Protein AF-A0A973IR51-F1 (afdb_monomer)

Foldseek 3Di:
DDPQVVVVVVLVVQLPDPPPVSVLVSLVVCLVDDDDPCPLVVLLVSLQPDPDPSSVVSSLVSLLQDDDLVVLVVLLVSLPDPGDPVSNLSSLQSLVNNVHQCLVCLLSLLVSLLPDDPSSVVSSLVNLLVSLLVDDLVSLVSSLVSLVVSLVVDDPNSNVSSVVSNVSSVVND

Sequence (173 aa):
MTRSEKKIRDFEEKLKSRDRRILLKAIRLLREEEPWEGAVGMLAELYDETDDLSVRKAVQDFMNDLKDKSAGREVIEEMKKKHKTQTICMLASSCWQSGLDYSGYLNDFAGIFVSSDLEVAIECYTVIKESAGRVSVKARNEVSDILIDAAPSLSEEKAALANDLIMSFRKKA

pLDDT: mean 92.88, std 7.58, range [51.34, 98.62]

Secondary structure (DSSP, 8-state):
--HHHHHHHHHHHHHT-S-HHHHHHHHHHHTTSPP-TTHHHHHHHHHHH---HHHHHHHHHHHHT---HHHHHHHHHHHTSS--HHHHHHHHHHHHHS----GGGHHHHHHHHHHS-HHHHHHHHHHHHHHTTSS-HHHHHHHHHHHHHHGGGS-HHHHHHHHHHHHHHHHT-

Solvent-accessible surface area (backbone atoms only — not comparable to full-atom values): 9786 Å² total; per-residue (Å²): 132,55,78,64,58,50,52,52,53,61,47,51,58,39,68,69,41,86,51,61,69,57,29,56,49,50,57,57,52,56,73,78,46,84,88,61,91,61,56,62,54,57,44,50,52,51,44,53,74,49,86,50,64,70,57,41,49,53,44,50,54,46,50,31,64,42,82,55,73,75,54,54,56,51,51,57,57,52,58,73,48,97,62,51,67,71,44,39,30,52,54,40,45,22,50,60,62,27,70,52,87,58,54,91,42,43,60,57,38,45,52,48,34,70,75,45,59,71,70,41,21,52,31,26,49,50,42,44,62,72,30,56,84,78,50,54,72,66,58,50,47,56,35,36,50,58,45,60,74,45,41,91,77,45,54,72,69,54,36,52,54,45,51,51,54,47,54,55,50,62,75,75,105

Radius of gyration: 17.51 Å; Cα contacts (8 Å, |Δi|>4): 178; chains: 1; bounding box: 51×29×48 Å

Structure (mmCIF, N/CA/C/O backbone):
data_AF-A0A973IR51-F1
#
_entry.id   AF-A0A973IR51-F1
#
loop_
_atom_site.group_PDB
_atom_site.id
_atom_site.type_symbol
_atom_site.label_atom_id
_atom_site.label_alt_id
_atom_site.label_comp_id
_atom_site.label_asym_id
_atom_site.label_entity_id
_atom_site.label_seq_id
_atom_site.pdbx_PDB_ins_code
_atom_site.Cartn_x
_atom_site.Cartn_y
_atom_site.Cartn_z
_atom_site.occupancy
_atom_site.B_iso_or_equiv
_atom_site.auth_seq_id
_atom_site.auth_comp_id
_atom_site.auth_asym_id
_atom_site.auth_atom_id
_atom_site.pdbx_PDB_model_num
ATOM 1 N N . MET A 1 1 ? -33.341 1.861 4.011 1.00 56.28 1 MET A N 1
ATOM 2 C CA . MET A 1 1 ? -32.021 1.477 4.533 1.00 56.28 1 MET A CA 1
ATOM 3 C C . MET A 1 1 ? -31.617 0.173 3.877 1.00 56.28 1 MET A C 1
ATOM 5 O O . MET A 1 1 ? -32.325 -0.817 4.042 1.00 56.28 1 MET A O 1
ATOM 9 N N . THR A 1 2 ? -30.559 0.188 3.077 1.00 73.38 2 THR A N 1
ATOM 10 C CA . THR A 1 2 ? -30.017 -1.018 2.441 1.00 73.38 2 THR A CA 1
ATOM 11 C C . THR A 1 2 ? -29.296 -1.890 3.479 1.00 73.38 2 THR A C 1
ATOM 13 O O . THR A 1 2 ? -28.961 -1.438 4.578 1.00 73.38 2 THR A O 1
ATOM 16 N N . ARG A 1 3 ? -29.064 -3.172 3.161 1.00 71.06 3 ARG A N 1
ATOM 17 C CA . ARG A 1 3 ? -28.310 -4.087 4.040 1.00 71.06 3 ARG A CA 1
ATOM 18 C C . ARG A 1 3 ? -26.893 -3.560 4.319 1.00 71.06 3 ARG A C 1
ATOM 20 O O . ARG A 1 3 ? -26.408 -3.729 5.434 1.00 71.06 3 ARG A O 1
ATOM 27 N N . SER A 1 4 ? -26.281 -2.893 3.339 1.00 74.94 4 SER A N 1
ATOM 28 C CA . SER A 1 4 ? -24.945 -2.296 3.439 1.00 74.94 4 SER A CA 1
ATOM 29 C C . SER A 1 4 ? -24.923 -1.060 4.345 1.00 74.94 4 SER A C 1
ATOM 31 O O . SER A 1 4 ? -24.092 -0.992 5.242 1.00 74.94 4 SER A O 1
ATOM 33 N N . GLU A 1 5 ? -25.895 -0.147 4.225 1.00 78.88 5 GLU A N 1
ATOM 34 C CA . GLU A 1 5 ? -26.002 1.039 5.101 1.00 78.88 5 GLU A CA 1
ATOM 35 C C . GLU A 1 5 ? -26.140 0.670 6.583 1.00 78.88 5 GLU A C 1
ATOM 37 O O . GLU A 1 5 ? -25.565 1.320 7.456 1.00 78.88 5 GLU A O 1
ATOM 42 N N . LYS A 1 6 ? -26.896 -0.396 6.881 1.00 83.94 6 LYS A N 1
ATOM 43 C CA . LYS A 1 6 ? -27.024 -0.887 8.255 1.00 83.94 6 LYS A CA 1
ATOM 44 C C . LYS A 1 6 ? -25.692 -1.439 8.777 1.00 83.94 6 LYS A C 1
ATOM 46 O O . LYS A 1 6 ? -25.328 -1.125 9.904 1.00 83.94 6 LYS A O 1
ATOM 51 N N . LYS A 1 7 ? -24.972 -2.232 7.969 1.00 83.62 7 LYS A N 1
ATOM 52 C CA . LYS A 1 7 ? -23.653 -2.779 8.340 1.00 83.62 7 LYS A CA 1
ATOM 53 C C . LYS A 1 7 ? -22.652 -1.667 8.659 1.00 83.62 7 LYS A C 1
ATOM 55 O O . LYS A 1 7 ? -22.010 -1.741 9.701 1.00 83.62 7 LYS A O 1
ATOM 60 N N . ILE A 1 8 ? -22.584 -0.640 7.808 1.00 86.62 8 ILE A N 1
ATOM 61 C CA . ILE A 1 8 ? -21.703 0.521 7.996 1.00 86.62 8 ILE A CA 1
ATOM 62 C C . ILE A 1 8 ? -21.987 1.184 9.346 1.00 86.62 8 ILE A C 1
ATOM 64 O O . ILE A 1 8 ? -21.099 1.259 10.191 1.00 86.62 8 ILE A O 1
ATOM 68 N N . ARG A 1 9 ? -23.243 1.573 9.605 1.00 87.38 9 ARG A N 1
ATOM 69 C CA . ARG A 1 9 ? -23.610 2.254 10.856 1.00 87.38 9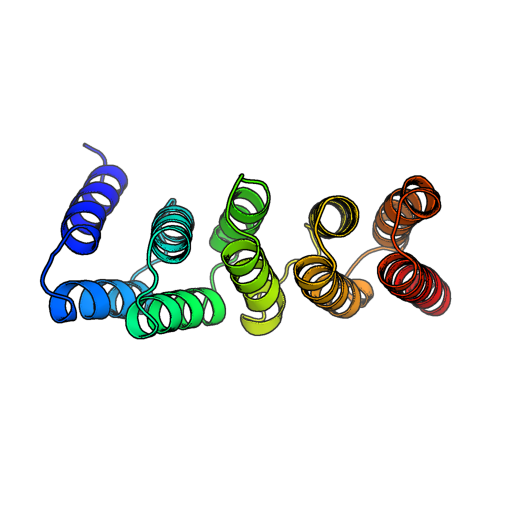 ARG A CA 1
ATOM 70 C C . ARG A 1 9 ? -23.341 1.395 12.095 1.00 87.38 9 ARG A C 1
ATOM 72 O O . ARG A 1 9 ? -22.766 1.878 13.066 1.00 87.38 9 ARG A O 1
ATOM 79 N N . ASP A 1 10 ? -23.733 0.122 12.061 1.00 87.81 10 ASP A N 1
ATOM 80 C CA . ASP A 1 10 ? -23.534 -0.790 13.193 1.00 87.81 10 ASP A CA 1
ATOM 81 C C . ASP A 1 10 ? -22.027 -1.012 13.470 1.00 87.81 10 ASP A C 1
ATOM 83 O O . ASP A 1 10 ? -21.630 -1.268 14.611 1.00 87.81 10 ASP A O 1
ATOM 87 N N . PHE A 1 11 ? -21.171 -0.925 12.443 1.00 89.50 11 PHE A N 1
ATOM 88 C CA . PHE A 1 11 ? -19.719 -0.992 12.600 1.00 89.50 11 PHE A CA 1
ATOM 89 C C . PHE A 1 11 ? -19.133 0.329 13.113 1.00 89.50 11 PHE A C 1
ATOM 91 O O . PHE A 1 11 ? -18.337 0.300 14.049 1.00 89.50 11 PHE A O 1
ATOM 98 N N . GLU A 1 12 ? -19.583 1.481 12.606 1.00 88.25 12 GLU A N 1
ATOM 99 C CA . GLU A 1 12 ? -19.186 2.810 13.100 1.00 88.25 12 GLU A CA 1
ATOM 100 C C . GLU A 1 12 ? -19.414 2.952 14.608 1.00 88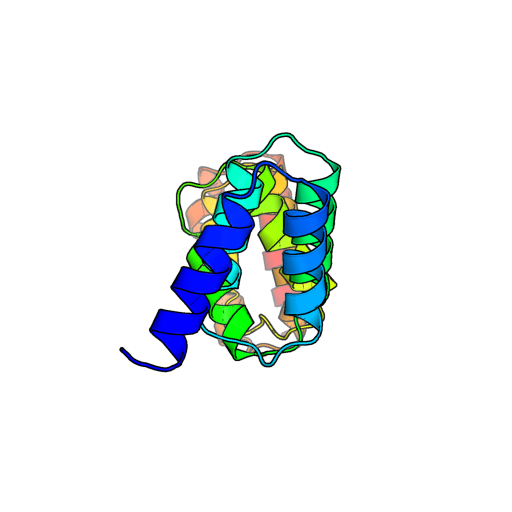.25 12 GLU A C 1
ATOM 102 O O . GLU A 1 12 ? -18.546 3.443 15.333 1.00 88.25 12 GLU A O 1
ATOM 107 N N . GLU A 1 13 ? -20.570 2.499 15.100 1.00 89.44 13 GLU A N 1
ATOM 108 C CA . GLU A 1 13 ? -20.896 2.525 16.528 1.00 89.44 13 GLU A CA 1
ATOM 109 C C . GLU A 1 13 ? -19.900 1.699 17.355 1.00 89.44 13 GLU A C 1
ATOM 111 O O . GLU A 1 13 ? -19.484 2.117 18.439 1.00 89.44 13 GLU A O 1
ATOM 116 N N . LYS A 1 14 ? -19.457 0.550 16.828 1.00 89.62 14 LYS A N 1
ATOM 117 C CA . LYS A 1 14 ? -18.444 -0.296 17.476 1.00 89.62 14 LYS A CA 1
ATOM 118 C C . LYS A 1 14 ? -17.057 0.344 17.442 1.00 89.62 14 LYS A C 1
ATOM 120 O O . LYS A 1 14 ? -16.346 0.244 18.441 1.00 89.62 14 LYS A O 1
ATOM 125 N N . LEU A 1 15 ? -16.676 1.006 16.346 1.00 87.19 15 LEU A N 1
ATOM 126 C CA . LEU A 1 15 ? -15.381 1.693 16.235 1.00 87.19 15 LEU A CA 1
ATOM 127 C C . LEU A 1 15 ? -15.290 2.912 17.165 1.00 87.19 15 LEU A C 1
ATOM 129 O O . LEU A 1 15 ? -14.223 3.207 17.691 1.00 87.19 15 LEU A O 1
ATOM 133 N N . LYS A 1 16 ? -16.420 3.570 17.447 1.00 86.38 16 LYS A N 1
ATOM 134 C CA . LYS A 1 16 ? -16.511 4.684 18.409 1.00 86.38 16 LYS A CA 1
ATOM 135 C C . LYS A 1 16 ? -16.594 4.225 19.874 1.00 86.38 16 LYS A C 1
ATOM 137 O O . LYS A 1 16 ? -16.629 5.059 20.783 1.00 86.38 16 LYS A O 1
ATOM 142 N N . SER A 1 17 ? -16.637 2.915 20.134 1.00 85.88 17 SER A N 1
ATOM 143 C CA . SER A 1 17 ? -16.703 2.366 21.491 1.00 85.88 17 SER A CA 1
ATOM 144 C C . SER A 1 17 ? -15.460 2.731 22.304 1.00 85.88 17 SER A C 1
ATOM 146 O O . SER A 1 17 ? -14.332 2.441 21.914 1.00 85.88 17 SER A O 1
ATOM 148 N N . ARG A 1 18 ? -15.668 3.266 23.514 1.00 82.31 18 ARG A N 1
ATOM 149 C CA . ARG A 1 18 ? -14.584 3.467 24.493 1.00 82.31 18 ARG A CA 1
ATOM 150 C C . ARG A 1 18 ? -14.090 2.156 25.116 1.00 82.31 18 ARG A C 1
ATOM 152 O O . ARG A 1 18 ? -12.995 2.130 25.673 1.00 82.31 18 ARG A O 1
ATOM 159 N N . ASP A 1 19 ? -14.872 1.071 25.044 1.00 88.69 19 ASP A N 1
ATOM 160 C CA . ASP A 1 19 ? -14.407 -0.252 25.473 1.00 88.69 19 ASP A CA 1
ATOM 161 C C . ASP A 1 19 ? -13.561 -0.884 24.364 1.00 88.69 19 ASP A C 1
ATOM 163 O O . ASP A 1 19 ? 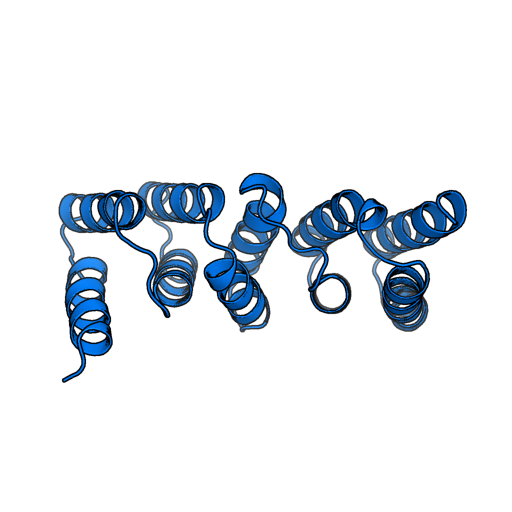-14.070 -1.367 23.346 1.00 88.69 19 ASP A O 1
ATOM 167 N N . ARG A 1 20 ? -12.250 -0.917 24.611 1.00 88.25 20 ARG A N 1
ATOM 168 C CA . ARG A 1 20 ? -11.241 -1.482 23.713 1.00 88.25 20 ARG A CA 1
ATOM 169 C C . ARG A 1 20 ? -11.483 -2.952 23.385 1.00 88.25 20 ARG A C 1
ATOM 171 O O . ARG A 1 20 ? -11.165 -3.388 22.285 1.00 88.25 20 ARG A O 1
ATOM 178 N N . ARG A 1 21 ? -12.066 -3.731 24.300 1.00 90.38 21 ARG A N 1
ATOM 179 C CA . ARG A 1 21 ? -12.370 -5.149 24.048 1.00 90.38 21 ARG A CA 1
ATOM 180 C C . ARG A 1 21 ? -13.476 -5.290 23.012 1.00 90.38 21 ARG A C 1
ATOM 182 O O . ARG A 1 21 ? -13.401 -6.192 22.185 1.00 90.38 21 ARG A O 1
ATOM 189 N N . ILE A 1 22 ? -14.475 -4.404 23.042 1.00 90.50 22 ILE A N 1
ATOM 190 C CA . ILE A 1 22 ? -15.560 -4.383 22.051 1.00 90.50 22 ILE A CA 1
ATOM 191 C C . ILE A 1 22 ? -14.998 -4.016 20.678 1.00 90.50 22 ILE A C 1
ATOM 193 O O . ILE A 1 22 ? -15.266 -4.729 19.714 1.00 90.50 22 ILE A O 1
ATOM 197 N N . LEU A 1 23 ? -14.166 -2.974 20.609 1.00 92.81 23 LEU A N 1
ATOM 198 C CA . LEU A 1 23 ? -13.530 -2.531 19.369 1.00 92.81 23 LEU A CA 1
ATOM 199 C C . LEU A 1 23 ? -12.634 -3.625 18.767 1.00 92.81 23 LEU A C 1
ATOM 201 O O . LEU A 1 23 ? -12.831 -4.023 17.622 1.00 92.81 23 LEU A O 1
ATOM 205 N N . LEU A 1 24 ? -11.704 -4.190 19.547 1.00 93.81 24 LEU A N 1
ATOM 206 C CA . LEU A 1 24 ? -10.809 -5.250 19.063 1.00 93.81 24 LEU A CA 1
ATOM 207 C C . LEU A 1 24 ? -11.582 -6.507 18.649 1.00 93.81 24 LEU A C 1
ATOM 209 O O . LEU A 1 24 ? -11.226 -7.164 17.671 1.00 93.81 24 LEU A O 1
ATOM 213 N N . LYS A 1 25 ? -12.656 -6.847 19.371 1.00 92.56 25 LYS A N 1
ATOM 214 C CA . LYS A 1 25 ? -13.543 -7.948 18.986 1.00 92.56 25 LYS A CA 1
ATOM 215 C C . LYS A 1 25 ? -14.264 -7.648 17.672 1.00 92.56 25 LYS A C 1
ATOM 217 O O . LYS A 1 25 ? -14.383 -8.555 16.860 1.00 92.56 25 LYS A O 1
ATOM 222 N N . ALA A 1 26 ? -14.712 -6.414 17.448 1.00 92.69 26 ALA A N 1
ATOM 223 C CA . ALA A 1 26 ? -15.374 -6.018 16.208 1.00 92.69 26 ALA A CA 1
ATOM 224 C C . ALA A 1 26 ? -14.444 -6.153 14.992 1.00 92.69 26 ALA A C 1
ATOM 226 O O . ALA A 1 26 ? -14.842 -6.773 14.011 1.00 92.69 26 ALA A O 1
ATOM 227 N N . ILE A 1 27 ? -13.200 -5.669 15.087 1.00 93.31 27 ILE A N 1
ATOM 228 C CA . ILE A 1 27 ? -12.199 -5.803 14.010 1.00 93.31 27 ILE A CA 1
ATOM 229 C C . ILE A 1 27 ? -11.909 -7.280 13.718 1.00 93.31 27 ILE A C 1
ATOM 231 O O . ILE A 1 27 ? -11.858 -7.694 12.565 1.00 93.31 27 ILE A O 1
ATOM 235 N N . ARG A 1 28 ? -11.759 -8.108 14.760 1.00 89.69 28 ARG A N 1
ATOM 236 C CA . ARG A 1 28 ? -11.520 -9.549 14.584 1.00 89.69 28 ARG A CA 1
ATOM 237 C C . ARG A 1 28 ? -12.694 -10.261 13.927 1.00 89.69 28 ARG A C 1
ATOM 239 O O . ARG A 1 28 ? -12.466 -11.084 13.055 1.00 89.69 28 ARG A O 1
ATOM 246 N N . LEU A 1 29 ? -13.926 -9.953 14.334 1.00 89.56 29 LEU A N 1
ATOM 247 C CA . LEU A 1 29 ? -15.121 -10.560 13.743 1.00 89.56 29 LEU A CA 1
ATOM 248 C C . LEU A 1 29 ? -15.265 -10.208 12.263 1.00 89.56 29 LEU A C 1
ATOM 250 O O . LEU A 1 29 ? -15.679 -11.062 11.491 1.00 89.56 29 LEU A O 1
ATOM 254 N N . LEU A 1 30 ? -14.844 -9.007 11.860 1.00 88.44 30 LEU A N 1
ATOM 255 C CA . LEU A 1 30 ? -14.864 -8.587 10.462 1.00 88.44 30 LEU A CA 1
ATOM 256 C C . LEU A 1 30 ? -14.046 -9.519 9.546 1.00 88.44 30 LEU A C 1
ATOM 258 O O . LEU A 1 30 ? -14.393 -9.673 8.383 1.00 88.44 30 LEU A O 1
ATOM 262 N N . ARG A 1 31 ? -13.004 -10.182 10.069 1.00 84.56 31 ARG A N 1
ATOM 263 C CA . ARG A 1 31 ? -12.202 -11.169 9.319 1.00 84.56 31 ARG A CA 1
ATOM 264 C C . ARG A 1 31 ? -12.973 -12.440 8.958 1.00 84.56 31 ARG A C 1
ATOM 266 O O . ARG A 1 31 ? -12.602 -13.125 8.013 1.00 84.56 31 ARG A O 1
ATOM 273 N N . GLU A 1 32 ? -13.992 -12.770 9.745 1.00 84.81 32 GLU A N 1
ATOM 274 C CA . GLU A 1 32 ? -14.814 -13.975 9.585 1.00 84.81 32 GLU A CA 1
ATOM 275 C C . GLU A 1 32 ? -16.112 -13.684 8.813 1.00 84.81 32 GLU A C 1
ATOM 277 O O . GLU A 1 32 ? -16.874 -14.596 8.490 1.00 84.81 32 GLU A O 1
ATOM 282 N N . GLU A 1 33 ? -16.399 -12.408 8.549 1.00 84.62 33 GLU A N 1
ATOM 283 C CA . GLU A 1 33 ? -17.590 -11.972 7.834 1.00 84.62 33 GLU A CA 1
ATOM 284 C C . GLU A 1 33 ? -17.355 -11.918 6.319 1.00 84.62 33 GLU A C 1
ATOM 286 O O . GLU A 1 33 ? -16.237 -11.768 5.831 1.00 84.62 33 GLU A O 1
ATOM 291 N N . GLU A 1 34 ? -18.447 -12.009 5.557 1.00 82.94 34 GLU A N 1
ATOM 292 C CA . GLU A 1 34 ? -18.418 -11.725 4.122 1.00 82.94 34 GLU A CA 1
ATOM 293 C C . GLU A 1 34 ? -17.959 -10.271 3.894 1.00 82.94 34 GLU A C 1
ATOM 295 O O . GLU A 1 34 ? -18.562 -9.366 4.498 1.00 82.94 34 GLU A O 1
ATOM 300 N N . PRO A 1 35 ? -16.945 -10.041 3.034 1.00 82.31 35 PRO A N 1
ATOM 301 C CA . PRO A 1 35 ? -16.449 -8.712 2.707 1.00 82.31 35 PRO A CA 1
ATOM 302 C C . PRO A 1 35 ? -17.577 -7.774 2.282 1.00 82.31 35 PRO A C 1
ATOM 304 O O . PRO A 1 35 ? -18.534 -8.168 1.613 1.00 82.31 35 PRO A O 1
ATOM 307 N N . TRP A 1 36 ? -17.480 -6.513 2.685 1.00 87.25 36 TRP A N 1
ATOM 308 C CA . TRP A 1 36 ? -18.441 -5.491 2.300 1.00 87.25 36 TRP A CA 1
ATOM 309 C C . TRP A 1 36 ? -17.747 -4.148 2.102 1.00 87.25 36 TRP A C 1
ATOM 311 O O . TRP A 1 36 ? -16.755 -3.845 2.763 1.00 87.25 36 TRP A O 1
ATOM 321 N N . GLU A 1 37 ? -18.291 -3.370 1.170 1.00 88.12 37 GLU A N 1
ATOM 322 C CA . GLU A 1 37 ? -17.692 -2.123 0.699 1.00 88.12 37 GLU A CA 1
ATOM 323 C C . GLU A 1 37 ? -17.637 -1.051 1.791 1.00 88.12 37 GLU A C 1
ATOM 325 O O . GLU A 1 37 ? -18.638 -0.787 2.461 1.00 88.12 37 GLU A O 1
ATOM 330 N N . GLY A 1 38 ? -16.474 -0.423 1.959 1.00 90.00 38 GLY A N 1
ATOM 331 C CA . GLY A 1 38 ? -16.227 0.633 2.942 1.00 90.00 38 GLY A CA 1
ATOM 332 C C . GLY A 1 38 ? -15.574 0.139 4.232 1.00 90.00 38 GLY A C 1
ATOM 333 O O . GLY A 1 38 ? -15.062 0.947 5.007 1.00 90.00 38 GLY A O 1
ATOM 334 N N . ALA A 1 39 ? -15.521 -1.176 4.461 1.00 92.50 39 ALA A N 1
ATOM 335 C CA . ALA A 1 39 ? -14.862 -1.739 5.634 1.00 92.50 39 ALA A CA 1
ATOM 336 C C . ALA A 1 39 ? -13.358 -1.405 5.669 1.00 92.50 39 ALA A C 1
ATOM 338 O O . ALA A 1 39 ? -12.823 -1.086 6.732 1.00 92.50 39 ALA A O 1
ATOM 339 N N . VAL A 1 40 ? -12.687 -1.428 4.509 1.00 95.25 40 VAL A N 1
ATOM 340 C CA . VAL A 1 40 ? -11.264 -1.072 4.385 1.00 95.25 40 VAL A CA 1
ATOM 341 C C . VAL A 1 40 ? -11.058 0.399 4.733 1.00 95.25 40 VAL A C 1
ATOM 343 O O . VAL A 1 40 ? -10.201 0.710 5.559 1.00 95.25 40 VAL A O 1
ATOM 346 N N . GLY A 1 41 ? -11.881 1.291 4.174 1.00 95.25 41 GLY A N 1
ATOM 347 C CA . GLY A 1 41 ? -11.783 2.727 4.434 1.00 95.25 41 GLY A CA 1
ATOM 348 C C . GLY A 1 41 ? -11.959 3.085 5.907 1.00 95.25 41 GLY A C 1
ATOM 349 O O . GLY A 1 41 ? -11.122 3.779 6.478 1.00 95.25 41 GLY A O 1
ATOM 350 N N . MET A 1 42 ? -12.971 2.519 6.568 1.00 95.19 42 MET A N 1
ATOM 351 C CA . MET A 1 42 ? -13.204 2.758 7.997 1.00 95.19 42 MET A CA 1
ATOM 352 C C . MET A 1 42 ? -12.044 2.283 8.881 1.00 95.19 42 MET A C 1
ATOM 354 O O . MET A 1 42 ? -11.735 2.897 9.903 1.00 95.19 42 MET A O 1
ATOM 358 N N . LEU A 1 43 ? -11.398 1.172 8.516 1.00 96.81 43 LEU A N 1
ATOM 359 C CA . LEU A 1 43 ? -10.244 0.670 9.257 1.00 96.81 43 LEU A CA 1
ATOM 360 C C . LEU A 1 43 ? -8.966 1.460 8.962 1.00 96.81 43 LEU A C 1
ATOM 362 O O . LEU A 1 43 ? -8.162 1.643 9.876 1.00 96.81 43 LEU A O 1
ATOM 366 N N . ALA A 1 44 ? -8.787 1.949 7.733 1.00 97.94 44 ALA A N 1
ATOM 367 C CA . ALA A 1 44 ? -7.692 2.850 7.387 1.00 97.94 44 ALA A CA 1
ATOM 368 C C . ALA A 1 44 ? -7.781 4.156 8.192 1.00 97.94 44 ALA A C 1
ATOM 370 O O . ALA A 1 44 ? -6.797 4.545 8.818 1.00 97.94 44 ALA A O 1
ATOM 371 N N . GLU A 1 45 ? -8.969 4.764 8.271 1.00 97.12 45 GLU A N 1
ATOM 372 C CA . GLU A 1 45 ? -9.226 5.951 9.101 1.00 97.12 45 GLU A CA 1
ATOM 373 C C . GLU A 1 45 ? -8.948 5.674 10.586 1.00 97.12 45 GLU A C 1
ATOM 375 O O . GLU A 1 45 ? -8.226 6.428 11.238 1.00 97.12 45 GLU A O 1
ATOM 380 N N . LEU A 1 46 ? -9.424 4.541 11.117 1.00 96.69 46 LEU A N 1
ATOM 381 C CA . LEU A 1 46 ? -9.147 4.157 12.504 1.00 96.69 46 LEU A CA 1
ATOM 382 C C . LEU A 1 46 ? -7.644 4.002 12.784 1.00 96.69 46 LEU A C 1
ATOM 384 O O . LEU A 1 46 ? -7.178 4.398 13.855 1.00 96.69 46 LEU A O 1
ATOM 388 N N . TYR A 1 47 ? -6.892 3.403 11.856 1.00 97.88 47 TYR A N 1
ATOM 389 C CA . TYR A 1 47 ? -5.440 3.261 11.981 1.00 97.88 47 TYR A CA 1
ATOM 390 C C . TYR A 1 47 ? -4.746 4.625 11.978 1.00 97.88 47 TYR A C 1
ATOM 392 O O . TYR A 1 47 ? -3.830 4.842 12.774 1.00 97.88 47 TYR A O 1
ATOM 400 N N . ASP A 1 48 ? -5.199 5.532 11.111 1.00 98.00 48 ASP A N 1
ATOM 401 C CA . ASP A 1 48 ? -4.637 6.871 10.964 1.00 98.00 48 ASP A CA 1
ATOM 402 C C . ASP A 1 48 ? -4.828 7.728 12.218 1.00 98.00 48 ASP A C 1
ATOM 404 O O . ASP A 1 48 ? -3.914 8.432 12.659 1.00 98.00 48 ASP A O 1
ATOM 408 N N . GLU A 1 49 ? -6.005 7.638 12.834 1.00 96.31 49 GLU A N 1
ATOM 409 C CA . GLU A 1 49 ? -6.387 8.464 13.978 1.00 96.31 49 GLU A CA 1
ATOM 410 C C . GLU A 1 49 ? -5.837 7.957 15.316 1.00 96.31 49 GLU A C 1
ATOM 412 O O . GLU A 1 49 ? -5.620 8.749 16.235 1.00 96.31 49 GLU A O 1
ATOM 417 N N . THR A 1 50 ? -5.615 6.648 15.457 1.00 94.69 50 THR A N 1
ATOM 418 C CA . THR A 1 50 ? -5.239 6.045 16.741 1.00 94.69 50 THR A CA 1
ATOM 419 C C . THR A 1 50 ? -3.727 5.936 16.932 1.00 94.69 50 THR A C 1
ATOM 421 O O . THR A 1 50 ? -2.992 5.595 16.009 1.00 94.69 50 THR A O 1
ATOM 424 N N . ASP A 1 51 ? -3.253 6.121 18.165 1.00 93.75 51 ASP A N 1
ATOM 425 C CA . ASP A 1 51 ? -1.885 5.767 18.590 1.00 93.75 51 ASP A CA 1
ATOM 426 C C . ASP A 1 51 ? -1.847 4.452 19.391 1.00 93.75 51 ASP A C 1
ATOM 428 O O . ASP A 1 51 ? -0.803 4.025 19.887 1.00 93.75 51 ASP A O 1
ATOM 432 N N . ASP A 1 52 ? -2.993 3.780 19.535 1.00 94.31 52 ASP A N 1
ATOM 433 C CA . ASP A 1 52 ? -3.071 2.515 20.250 1.00 94.31 52 ASP A CA 1
ATOM 434 C C . ASP A 1 52 ? -2.475 1.377 19.414 1.00 94.31 52 ASP A C 1
ATOM 436 O O . ASP A 1 52 ? -3.069 0.902 18.443 1.00 94.31 52 ASP A O 1
ATOM 440 N N . LEU A 1 53 ? -1.310 0.887 19.841 1.00 95.50 53 LEU A N 1
ATOM 441 C CA . LEU A 1 53 ? -0.590 -0.189 19.159 1.00 95.50 53 LEU A CA 1
ATOM 442 C C . LEU A 1 53 ? -1.407 -1.482 19.029 1.00 95.50 53 LEU A C 1
ATOM 444 O O . LEU A 1 53 ? -1.243 -2.209 18.053 1.00 95.50 53 LEU A O 1
ATOM 448 N N . SER A 1 54 ? -2.300 -1.779 19.980 1.00 95.50 54 SER A N 1
ATOM 449 C CA . SER A 1 54 ? -3.151 -2.972 19.907 1.00 95.50 54 SER A CA 1
ATOM 450 C C . SER A 1 54 ? -4.238 -2.834 18.842 1.00 95.50 54 SER A C 1
ATOM 452 O O . SER A 1 54 ? -4.541 -3.808 18.151 1.00 95.50 54 SER A O 1
ATOM 454 N N . VAL A 1 55 ? -4.780 -1.624 18.667 1.00 95.25 55 VAL A N 1
ATOM 455 C CA . VAL A 1 55 ? -5.746 -1.318 17.604 1.00 95.25 55 VAL A CA 1
ATOM 456 C C . VAL A 1 55 ? -5.051 -1.319 16.251 1.00 95.25 55 VAL A C 1
ATOM 458 O O . VAL A 1 55 ? -5.503 -2.022 15.349 1.00 95.25 55 VAL A O 1
ATOM 461 N N . ARG A 1 56 ? -3.908 -0.630 16.131 1.00 97.19 56 ARG A N 1
ATOM 462 C CA . ARG A 1 56 ? -3.097 -0.631 14.905 1.00 97.19 56 ARG A CA 1
ATOM 463 C C . ARG A 1 56 ? -2.733 -2.044 14.471 1.00 97.19 56 ARG A C 1
ATOM 465 O O . ARG A 1 56 ? -2.916 -2.389 13.309 1.00 97.19 56 ARG A O 1
ATOM 472 N N . LYS A 1 57 ? -2.291 -2.888 15.410 1.00 97.00 57 LYS A N 1
ATOM 473 C CA . LYS A 1 57 ? -1.967 -4.286 15.115 1.00 97.00 57 LYS A CA 1
ATOM 474 C C . LYS A 1 57 ? -3.187 -5.064 14.619 1.00 97.00 57 LYS A C 1
ATOM 476 O O . LYS A 1 57 ? -3.074 -5.776 13.631 1.00 97.00 57 LYS A O 1
ATOM 481 N N . ALA A 1 58 ? -4.349 -4.899 15.252 1.00 96.44 58 ALA A N 1
ATOM 482 C CA . ALA A 1 58 ? -5.570 -5.580 14.821 1.00 96.44 58 ALA A CA 1
ATOM 483 C C . ALA A 1 58 ? -6.016 -5.167 13.408 1.00 96.44 58 ALA A C 1
ATOM 485 O O . ALA A 1 58 ? -6.451 -6.023 12.641 1.00 96.44 58 ALA A O 1
ATOM 486 N N . VAL A 1 59 ? -5.894 -3.882 13.061 1.00 97.31 59 VAL A N 1
ATOM 487 C CA . VAL A 1 59 ? -6.182 -3.390 11.706 1.00 97.31 59 VAL A CA 1
ATOM 488 C C . VAL A 1 59 ? -5.162 -3.914 10.698 1.00 97.31 59 VAL A C 1
ATOM 490 O O . VAL A 1 59 ? -5.555 -4.417 9.652 1.00 97.31 59 VAL A O 1
ATOM 493 N N . GLN A 1 60 ? -3.867 -3.852 11.011 1.00 97.50 60 GLN A N 1
ATOM 494 C CA . GLN A 1 60 ? -2.821 -4.375 10.131 1.00 97.50 60 GLN A CA 1
ATOM 495 C C . GLN A 1 60 ? -3.016 -5.873 9.863 1.00 97.50 60 GLN A C 1
ATOM 497 O O . GLN A 1 60 ? -2.936 -6.305 8.719 1.00 97.50 60 GLN A O 1
ATOM 502 N N . ASP A 1 61 ? -3.330 -6.657 10.898 1.00 96.00 61 ASP A N 1
ATOM 503 C CA . ASP A 1 61 ? -3.632 -8.081 10.745 1.00 96.00 61 ASP A CA 1
ATOM 504 C C . ASP A 1 61 ? -4.858 -8.297 9.848 1.00 96.00 61 ASP A C 1
ATOM 506 O O . ASP A 1 61 ? -4.851 -9.196 9.019 1.00 96.00 61 ASP A O 1
ATOM 510 N N . PHE A 1 62 ? -5.895 -7.460 9.963 1.00 95.69 62 PHE A N 1
ATOM 511 C CA . PHE A 1 62 ? -7.034 -7.507 9.044 1.00 95.69 62 PHE A CA 1
ATOM 512 C C . PHE A 1 62 ? -6.613 -7.239 7.589 1.00 95.69 62 PHE A C 1
ATOM 514 O O . PHE A 1 62 ? -6.962 -8.030 6.715 1.00 95.69 62 PHE A O 1
ATOM 521 N N . MET A 1 63 ? -5.844 -6.174 7.328 1.00 96.88 63 MET A N 1
ATOM 522 C CA . MET A 1 63 ? -5.405 -5.817 5.968 1.00 96.88 63 MET A CA 1
ATOM 523 C C . MET A 1 63 ? -4.517 -6.904 5.349 1.00 96.88 63 MET A C 1
ATOM 525 O O . MET A 1 63 ? -4.666 -7.259 4.182 1.00 96.88 63 MET A O 1
ATOM 529 N N . ASN A 1 64 ? -3.630 -7.485 6.154 1.00 95.69 64 ASN A N 1
ATOM 530 C CA . ASN A 1 64 ? -2.751 -8.574 5.738 1.00 95.69 64 ASN A CA 1
ATOM 531 C C . ASN A 1 64 ? -3.494 -9.882 5.454 1.00 95.69 64 ASN A C 1
ATOM 533 O O . ASN A 1 64 ? -2.965 -10.733 4.752 1.00 95.69 64 ASN A O 1
ATOM 537 N N . ASP A 1 65 ? -4.698 -10.059 5.992 1.00 93.00 65 ASP A N 1
ATOM 538 C CA . ASP A 1 65 ? -5.508 -11.261 5.804 1.00 93.00 65 ASP A CA 1
ATOM 539 C C . ASP A 1 65 ? -6.608 -11.080 4.740 1.00 93.00 65 ASP A C 1
ATOM 541 O O . ASP A 1 65 ? -7.466 -11.957 4.585 1.00 93.00 65 ASP A O 1
ATOM 545 N N . LEU A 1 66 ? -6.594 -9.968 3.988 1.00 92.31 66 LEU A N 1
ATOM 546 C CA . LEU A 1 66 ? -7.530 -9.723 2.890 1.00 92.31 66 LEU A CA 1
ATOM 547 C C . LEU A 1 66 ? -7.412 -10.806 1.808 1.00 92.31 66 LEU A C 1
ATOM 549 O O . LEU A 1 66 ? -6.334 -11.091 1.297 1.00 92.31 66 LEU A O 1
ATOM 553 N N . LYS A 1 67 ? -8.550 -11.395 1.425 1.00 84.94 67 LYS A N 1
ATOM 554 C CA . LYS A 1 67 ? -8.631 -12.455 0.397 1.00 84.94 67 LYS A CA 1
ATOM 555 C C . LYS A 1 67 ? -9.525 -12.102 -0.783 1.00 84.94 67 LYS A C 1
ATOM 557 O O . LYS A 1 67 ? -9.496 -12.796 -1.798 1.00 84.94 67 LYS A O 1
ATOM 562 N N . ASP A 1 68 ? -10.321 -11.045 -0.658 1.00 83.56 68 ASP A N 1
ATOM 563 C CA . ASP A 1 68 ? -11.250 -10.634 -1.702 1.00 83.56 68 ASP A CA 1
ATOM 564 C C . ASP A 1 68 ? -10.590 -9.655 -2.672 1.00 83.56 68 ASP A C 1
ATOM 566 O O . ASP A 1 68 ? -10.020 -8.639 -2.272 1.00 83.56 68 ASP A O 1
ATOM 570 N N . LYS A 1 69 ? -10.708 -9.943 -3.969 1.00 78.44 69 LYS A N 1
ATOM 571 C CA . LYS A 1 69 ? -10.213 -9.063 -5.028 1.00 78.44 69 LYS A CA 1
ATOM 572 C C . LYS A 1 69 ? -10.933 -7.715 -5.037 1.00 78.44 69 LYS A C 1
ATOM 574 O O . LYS A 1 69 ? -10.312 -6.726 -5.417 1.00 78.44 69 LYS A O 1
ATOM 579 N N . SER A 1 70 ? -12.205 -7.654 -4.629 1.00 80.06 70 SER A N 1
ATOM 580 C CA . SER A 1 70 ? -12.940 -6.386 -4.562 1.00 80.06 70 SER A CA 1
ATOM 581 C C . SER A 1 70 ? -12.339 -5.438 -3.522 1.00 80.06 70 SER A C 1
ATOM 583 O O . SER A 1 70 ? -12.294 -4.234 -3.763 1.00 80.06 70 SER A O 1
ATOM 585 N N . ALA A 1 71 ? -11.796 -5.978 -2.424 1.00 86.12 71 ALA A N 1
ATOM 586 C CA . ALA A 1 71 ? -11.147 -5.193 -1.376 1.00 86.12 71 ALA A CA 1
ATOM 587 C C . ALA A 1 71 ? -9.830 -4.558 -1.848 1.00 86.12 71 ALA A C 1
ATOM 589 O O . ALA A 1 71 ? -9.478 -3.473 -1.392 1.00 86.12 71 ALA A O 1
ATOM 590 N N . GLY A 1 72 ? -9.130 -5.184 -2.804 1.00 91.38 72 GLY A N 1
ATOM 591 C CA . GLY A 1 72 ? -7.883 -4.642 -3.352 1.00 91.38 72 GLY A CA 1
ATOM 592 C C . GLY A 1 72 ? -8.062 -3.253 -3.968 1.00 91.38 72 GLY A C 1
ATOM 593 O O . GLY A 1 72 ? -7.207 -2.389 -3.800 1.00 91.38 72 GLY A O 1
ATOM 594 N N . ARG A 1 73 ? -9.210 -2.991 -4.608 1.00 93.06 73 ARG A N 1
ATOM 595 C CA . ARG A 1 73 ? -9.524 -1.661 -5.142 1.00 93.06 73 ARG A CA 1
ATOM 596 C C . ARG A 1 73 ? -9.625 -0.607 -4.037 1.00 93.06 73 ARG A C 1
ATOM 598 O O . ARG A 1 73 ? -9.043 0.463 -4.188 1.00 93.06 73 ARG A O 1
ATOM 605 N N . GLU A 1 74 ? -10.339 -0.908 -2.953 1.00 95.00 74 GLU A N 1
ATOM 606 C CA . GLU A 1 74 ? -10.497 0.023 -1.829 1.00 95.00 74 GLU A CA 1
ATOM 607 C C . GLU A 1 74 ? -9.151 0.352 -1.183 1.00 95.00 74 GLU A C 1
ATOM 609 O O . GLU A 1 74 ? -8.893 1.513 -0.891 1.00 95.00 74 GLU A O 1
ATOM 614 N N . VAL A 1 75 ? -8.254 -0.631 -1.033 1.00 97.19 75 VAL A N 1
ATOM 615 C CA . VAL A 1 75 ? -6.905 -0.387 -0.490 1.00 97.19 75 VAL A CA 1
ATOM 616 C C . VAL A 1 75 ? -6.161 0.666 -1.319 1.00 97.19 75 VAL A C 1
ATOM 618 O O . VAL A 1 75 ? -5.606 1.611 -0.760 1.00 97.19 75 VAL A O 1
ATOM 621 N N . ILE A 1 76 ? -6.197 0.560 -2.652 1.00 97.00 76 ILE A N 1
ATOM 622 C CA . ILE A 1 76 ? -5.557 1.539 -3.548 1.00 97.00 76 ILE A CA 1
ATOM 623 C C . ILE A 1 76 ? -6.230 2.912 -3.461 1.00 97.00 76 ILE A C 1
ATOM 625 O O . ILE A 1 76 ? -5.548 3.938 -3.497 1.00 97.00 76 ILE A O 1
ATOM 629 N N . GLU A 1 77 ? -7.558 2.953 -3.358 1.00 96.62 77 GLU A N 1
ATOM 630 C CA . GLU A 1 77 ? -8.302 4.205 -3.194 1.00 96.62 77 GLU A CA 1
ATOM 631 C C . GLU A 1 77 ? -7.953 4.895 -1.865 1.00 96.62 77 GLU A C 1
ATOM 633 O O . GLU A 1 77 ? -7.736 6.108 -1.860 1.00 96.62 77 GLU A O 1
ATOM 638 N N . GLU A 1 78 ? -7.793 4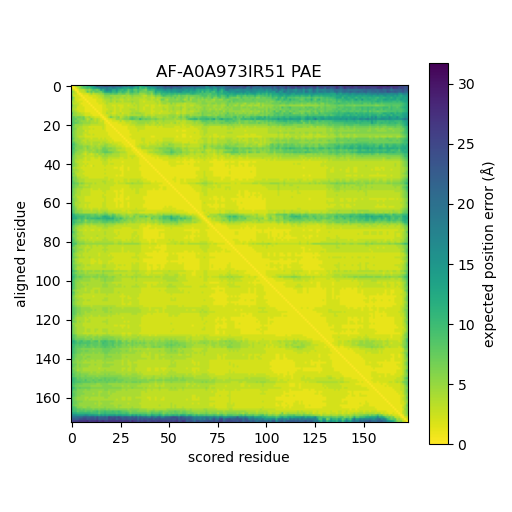.143 -0.771 1.00 97.81 78 GLU A N 1
ATOM 639 C CA . GLU A 1 78 ? -7.323 4.670 0.515 1.00 97.81 78 GLU A CA 1
ATOM 640 C C . GLU A 1 78 ? -5.881 5.177 0.450 1.00 97.81 78 GLU A C 1
ATOM 642 O O . GLU A 1 78 ? -5.597 6.268 0.940 1.00 97.81 78 GLU A O 1
ATOM 647 N N . MET A 1 79 ? -4.967 4.454 -0.205 1.00 97.94 79 MET A N 1
ATOM 648 C CA . MET A 1 79 ? -3.564 4.880 -0.335 1.00 97.94 79 MET A CA 1
ATOM 649 C C . MET A 1 79 ? -3.393 6.215 -1.079 1.00 97.94 79 MET A C 1
ATOM 651 O O . MET A 1 79 ? -2.370 6.877 -0.923 1.00 97.94 79 MET A O 1
ATOM 655 N N . LYS A 1 80 ? -4.383 6.628 -1.882 1.00 96.75 80 LYS A N 1
ATOM 656 C CA . LYS A 1 80 ? -4.396 7.919 -2.593 1.00 96.75 80 LYS A CA 1
ATOM 657 C C . LYS A 1 80 ? -4.968 9.072 -1.759 1.00 96.75 80 LYS A C 1
ATOM 659 O O . LYS A 1 80 ? -4.917 10.223 -2.202 1.00 96.75 80 LYS A O 1
ATOM 664 N N . LYS A 1 81 ? -5.547 8.795 -0.588 1.00 96.38 81 LYS A N 1
ATOM 665 C CA . LYS A 1 81 ? -6.071 9.824 0.320 1.00 96.38 81 LYS A CA 1
ATOM 666 C C . LYS A 1 81 ? -4.952 10.463 1.143 1.00 96.38 81 LYS A C 1
ATOM 668 O O . LYS A 1 81 ? -3.812 10.012 1.168 1.00 96.38 81 LYS A O 1
ATOM 673 N N . LYS A 1 82 ? -5.295 11.545 1.846 1.00 94.31 82 LYS A N 1
ATOM 674 C CA . LYS A 1 82 ? -4.381 12.292 2.724 1.00 94.31 82 LYS A CA 1
ATOM 675 C C . LYS A 1 82 ? -4.248 11.641 4.106 1.00 94.31 82 LYS A C 1
ATOM 677 O O . LYS A 1 82 ? -4.530 12.286 5.112 1.00 94.31 82 LYS A O 1
ATOM 682 N N . HIS A 1 83 ? -3.829 10.381 4.133 1.00 97.31 83 HIS A N 1
ATOM 683 C CA . HIS A 1 83 ? -3.473 9.679 5.367 1.00 97.31 83 HIS A CA 1
ATOM 684 C C . HIS A 1 83 ? -2.033 10.011 5.786 1.00 97.31 83 HIS A C 1
ATOM 686 O O . HIS A 1 83 ? -1.225 10.484 4.981 1.00 97.31 83 HIS A O 1
ATOM 692 N N . LYS A 1 84 ? -1.687 9.761 7.050 1.00 97.50 84 LYS A N 1
ATOM 693 C CA . LYS A 1 84 ? -0.309 9.818 7.553 1.00 97.50 84 LYS A CA 1
ATOM 694 C C . LYS A 1 84 ? 0.551 8.769 6.843 1.00 97.50 84 LYS A C 1
ATOM 696 O O . LYS A 1 84 ? 0.077 7.682 6.514 1.00 97.50 84 LYS A O 1
ATOM 701 N N . THR A 1 85 ? 1.851 9.049 6.716 1.00 96.69 85 THR A N 1
ATOM 702 C CA . THR A 1 85 ? 2.855 8.130 6.145 1.00 96.69 85 THR A CA 1
ATOM 703 C C . THR A 1 85 ? 2.721 6.705 6.673 1.00 96.69 85 THR A C 1
ATOM 705 O O . THR A 1 85 ? 2.671 5.765 5.890 1.00 96.69 85 THR A O 1
ATOM 708 N N . GLN A 1 86 ? 2.603 6.536 7.994 1.00 97.25 86 GLN A N 1
ATOM 709 C CA . GLN A 1 86 ? 2.527 5.214 8.627 1.00 97.25 86 GLN A CA 1
ATOM 710 C C . GLN A 1 86 ? 1.305 4.409 8.164 1.00 97.25 86 GLN A C 1
ATOM 712 O O . GLN A 1 86 ? 1.389 3.194 8.007 1.00 97.25 86 GLN A O 1
ATOM 717 N N . THR A 1 87 ? 0.182 5.080 7.915 1.00 98.44 87 THR A N 1
ATOM 718 C CA . THR A 1 87 ? -1.046 4.457 7.415 1.00 98.44 87 THR A CA 1
ATOM 719 C C . THR A 1 87 ? -0.871 4.016 5.969 1.00 98.44 87 THR A C 1
ATOM 721 O O . THR A 1 87 ? -1.176 2.872 5.639 1.00 98.44 87 THR A O 1
ATOM 724 N N . ILE A 1 88 ? -0.317 4.882 5.113 1.00 98.38 88 ILE A N 1
ATOM 725 C CA . ILE A 1 88 ? -0.050 4.545 3.707 1.00 98.38 88 ILE A CA 1
ATOM 726 C C . ILE A 1 88 ? 0.980 3.411 3.616 1.00 98.38 88 ILE A C 1
ATOM 728 O O . ILE A 1 88 ? 0.796 2.485 2.833 1.00 98.38 88 ILE A O 1
ATOM 732 N N . CYS A 1 89 ? 2.022 3.442 4.451 1.00 97.81 89 CYS A N 1
ATOM 733 C CA . CYS A 1 89 ? 3.034 2.393 4.556 1.00 97.81 89 CYS A CA 1
ATOM 734 C C . CYS A 1 89 ? 2.401 1.049 4.951 1.00 97.81 89 CYS A C 1
ATOM 736 O O . CYS A 1 89 ? 2.594 0.046 4.267 1.00 97.81 89 CYS A O 1
ATOM 738 N N . MET A 1 90 ? 1.551 1.033 5.986 1.00 98.25 90 MET A N 1
ATOM 739 C CA . MET A 1 90 ? 0.813 -0.166 6.398 1.00 98.25 90 MET A CA 1
ATOM 740 C C . MET A 1 90 ? -0.064 -0.719 5.263 1.00 98.25 90 MET A C 1
ATOM 742 O O . MET A 1 90 ? 0.033 -1.910 4.956 1.00 98.25 90 MET A O 1
ATOM 746 N N . LEU A 1 91 ? -0.846 0.133 4.590 1.00 98.44 91 LEU A N 1
ATOM 747 C CA . LEU A 1 91 ? -1.689 -0.264 3.456 1.00 98.44 91 LEU A CA 1
ATOM 748 C C . LEU A 1 91 ? -0.857 -0.822 2.291 1.00 98.44 91 LEU A C 1
ATOM 750 O O . LEU A 1 91 ? -1.155 -1.907 1.789 1.00 98.44 91 LEU A O 1
ATOM 754 N N . ALA A 1 92 ? 0.222 -0.139 1.905 1.00 97.94 92 ALA A N 1
ATOM 755 C CA . ALA A 1 92 ? 1.130 -0.592 0.854 1.00 97.94 92 ALA A CA 1
ATOM 756 C C . ALA A 1 92 ? 1.767 -1.946 1.204 1.00 97.94 92 ALA A C 1
ATOM 758 O O . ALA A 1 92 ? 1.793 -2.850 0.368 1.00 97.94 92 ALA A O 1
ATOM 759 N N . SER A 1 93 ? 2.202 -2.124 2.457 1.00 97.81 93 SER A N 1
ATOM 760 C CA . SER A 1 93 ? 2.786 -3.387 2.919 1.00 97.81 93 SER A CA 1
ATOM 761 C C . SER A 1 93 ? 1.781 -4.544 2.858 1.00 97.81 93 SER A C 1
ATOM 763 O O . SER A 1 93 ? 2.110 -5.657 2.441 1.00 97.81 93 SER A O 1
ATOM 765 N N . SER A 1 94 ? 0.511 -4.269 3.179 1.00 97.69 94 SER A N 1
ATOM 766 C CA . SER A 1 94 ? -0.552 -5.274 3.132 1.00 97.69 94 SER A CA 1
ATOM 767 C C . SER A 1 94 ? -0.802 -5.802 1.717 1.00 97.69 94 SER A C 1
ATOM 769 O O . SER A 1 94 ? -1.235 -6.944 1.542 1.00 97.69 94 SER A O 1
ATOM 771 N N . CYS A 1 95 ? -0.458 -5.021 0.686 1.00 96.75 95 CYS A N 1
ATOM 772 C CA . CYS A 1 95 ? -0.655 -5.415 -0.702 1.00 96.75 95 CYS A CA 1
ATOM 773 C C . CYS A 1 95 ? 0.233 -6.600 -1.108 1.00 96.75 95 CYS A C 1
ATOM 775 O O . CYS A 1 95 ? -0.217 -7.473 -1.847 1.00 96.75 95 CYS A O 1
ATOM 777 N N . TRP A 1 96 ? 1.467 -6.685 -0.600 1.00 94.06 96 TRP A N 1
ATOM 778 C CA . TRP A 1 96 ? 2.327 -7.850 -0.842 1.00 94.06 96 TRP A CA 1
ATOM 779 C C . TRP A 1 96 ? 2.189 -8.930 0.243 1.00 94.06 96 TRP A C 1
ATOM 781 O O . TRP A 1 96 ? 2.438 -10.100 -0.041 1.00 94.06 96 TRP A O 1
ATOM 791 N N . GLN A 1 97 ? 1.741 -8.580 1.455 1.00 95.50 97 GLN A N 1
ATOM 792 C CA . GLN A 1 97 ? 1.538 -9.549 2.544 1.00 95.50 97 GLN A CA 1
ATOM 793 C C . GLN A 1 97 ? 0.254 -10.378 2.399 1.00 95.50 97 GLN A C 1
ATOM 795 O O . GLN A 1 97 ? 0.258 -11.559 2.738 1.00 95.50 97 GLN A O 1
ATOM 800 N N . SER A 1 98 ? -0.819 -9.796 1.856 1.00 93.69 98 SER A N 1
ATOM 801 C CA . SER A 1 98 ? -2.109 -10.488 1.675 1.00 93.69 98 SER A CA 1
ATOM 802 C C . SER A 1 98 ? -2.102 -11.567 0.596 1.00 93.69 98 SER A C 1
ATOM 804 O O . SER A 1 98 ? -2.963 -12.446 0.576 1.00 93.69 98 SER A O 1
ATOM 806 N N . GLY A 1 99 ? -1.138 -11.518 -0.327 1.00 89.50 99 GLY A N 1
ATOM 807 C CA . GLY A 1 99 ? -1.090 -12.418 -1.478 1.00 89.50 99 GLY A CA 1
ATOM 808 C C . GLY A 1 99 ? -2.162 -12.137 -2.539 1.00 89.50 99 GLY A C 1
ATOM 809 O O . GLY A 1 99 ? -2.264 -12.895 -3.509 1.00 89.50 99 GLY A O 1
ATOM 810 N N . LEU A 1 100 ? -2.941 -11.058 -2.391 1.00 92.50 100 LEU A N 1
ATOM 811 C CA . LEU A 1 100 ? -3.849 -10.570 -3.424 1.00 92.50 100 LEU A CA 1
ATOM 812 C C . LEU A 1 100 ? -3.082 -10.130 -4.679 1.00 92.50 100 LEU A C 1
ATOM 814 O O . LEU A 1 100 ? -1.914 -9.741 -4.641 1.00 92.50 100 LEU A O 1
ATOM 818 N N . ASP A 1 101 ? -3.753 -10.210 -5.825 1.00 92.88 101 ASP A N 1
ATOM 819 C CA . ASP A 1 101 ? -3.162 -9.824 -7.102 1.00 92.88 101 ASP A CA 1
ATOM 820 C C . ASP A 1 101 ? -3.380 -8.334 -7.384 1.00 92.88 101 ASP A C 1
ATOM 822 O O . ASP A 1 101 ? -4.448 -7.925 -7.841 1.00 92.88 101 ASP A O 1
ATOM 826 N N . TYR A 1 102 ? -2.341 -7.539 -7.135 1.00 95.00 102 TYR A N 1
ATOM 827 C CA . TYR A 1 102 ? -2.319 -6.096 -7.382 1.00 95.00 102 TYR A CA 1
ATOM 828 C C . TYR A 1 102 ? -1.693 -5.705 -8.729 1.00 95.00 102 TYR A C 1
ATOM 830 O O . TYR A 1 102 ? -1.479 -4.523 -9.000 1.00 95.00 102 TYR A O 1
ATOM 838 N N . SER A 1 103 ? -1.420 -6.672 -9.609 1.00 94.69 103 SER A N 1
ATOM 839 C CA . SER A 1 103 ? -0.770 -6.427 -10.904 1.00 94.69 103 SER A CA 1
ATOM 840 C C . SER A 1 103 ? -1.527 -5.445 -11.814 1.00 94.69 103 SER A C 1
ATOM 842 O O . SER A 1 103 ? -0.911 -4.755 -12.624 1.00 94.69 103 SER A O 1
ATOM 844 N N . GLY A 1 104 ? -2.847 -5.320 -11.651 1.00 94.81 104 GLY A N 1
ATOM 845 C CA . GLY A 1 104 ? -3.669 -4.333 -12.362 1.00 94.81 104 GLY A CA 1
ATOM 846 C C . GLY A 1 104 ? -3.483 -2.879 -11.905 1.00 94.81 104 GLY A C 1
ATOM 847 O O . GLY A 1 104 ? -3.947 -1.977 -12.594 1.00 94.81 104 GLY A O 1
ATOM 848 N N . TYR A 1 105 ? -2.797 -2.646 -10.783 1.00 96.62 105 TYR A N 1
ATOM 849 C CA . TYR A 1 105 ? -2.656 -1.334 -10.140 1.00 96.62 105 TYR A CA 1
ATOM 850 C C . TYR A 1 105 ? -1.222 -0.789 -10.189 1.00 96.62 105 TYR A C 1
ATOM 852 O O . TYR A 1 105 ? -0.897 0.163 -9.485 1.00 96.62 105 TYR A O 1
ATOM 860 N N . LEU A 1 106 ? -0.325 -1.366 -11.001 1.00 97.00 106 LEU A N 1
ATOM 861 C CA . LEU A 1 106 ? 1.091 -0.969 -10.981 1.00 97.00 106 LEU A CA 1
ATOM 862 C C . LEU A 1 106 ? 1.326 0.512 -11.305 1.00 97.00 106 LEU A C 1
ATOM 864 O O . LEU A 1 106 ? 2.226 1.115 -10.725 1.00 97.00 106 LEU A O 1
ATOM 868 N N . ASN A 1 107 ? 0.509 1.111 -12.175 1.00 97.62 107 ASN A N 1
ATOM 869 C CA . ASN A 1 107 ? 0.596 2.544 -12.474 1.00 97.62 107 ASN A CA 1
ATOM 870 C C . ASN A 1 107 ? 0.228 3.396 -11.244 1.00 97.62 107 ASN A C 1
ATOM 872 O O . ASN A 1 107 ? 0.840 4.437 -11.014 1.00 97.62 107 ASN A O 1
ATOM 876 N N . ASP A 1 108 ? -0.714 2.932 -10.415 1.00 98.25 108 ASP A N 1
ATOM 877 C CA . ASP A 1 108 ? -1.067 3.596 -9.158 1.00 98.25 108 ASP A CA 1
ATOM 878 C C . ASP A 1 108 ? 0.081 3.514 -8.151 1.00 98.25 108 ASP A C 1
ATOM 880 O O . ASP A 1 108 ? 0.465 4.535 -7.582 1.00 98.25 108 ASP A O 1
ATOM 884 N N . PHE A 1 109 ? 0.692 2.335 -7.986 1.00 98.44 109 PHE A N 1
ATOM 885 C CA . PHE A 1 109 ? 1.877 2.184 -7.135 1.00 98.44 109 PHE A CA 1
ATOM 886 C C . PHE A 1 109 ? 3.051 3.032 -7.622 1.00 98.44 109 PHE A C 1
ATOM 888 O O . PHE A 1 109 ? 3.762 3.595 -6.797 1.00 98.44 109 PHE A O 1
ATOM 895 N N . ALA A 1 110 ? 3.251 3.164 -8.936 1.00 98.38 110 ALA A N 1
ATOM 896 C CA . ALA A 1 110 ? 4.290 4.024 -9.499 1.00 98.38 110 ALA A CA 1
ATOM 897 C C . ALA A 1 110 ? 4.032 5.506 -9.182 1.00 98.38 110 ALA A C 1
ATOM 899 O O . ALA A 1 110 ? 4.942 6.218 -8.759 1.00 98.38 110 ALA A O 1
ATOM 900 N N . GLY A 1 111 ? 2.785 5.966 -9.317 1.00 98.38 111 GLY A N 1
ATOM 901 C CA . GLY A 1 111 ? 2.399 7.327 -8.940 1.00 98.38 111 GLY A CA 1
ATOM 902 C C . GLY A 1 111 ? 2.600 7.603 -7.447 1.00 98.38 111 GLY A C 1
ATOM 903 O O . GLY A 1 111 ? 3.190 8.620 -7.071 1.00 98.38 111 GLY A O 1
ATOM 904 N N . ILE A 1 112 ? 2.174 6.670 -6.589 1.00 98.38 112 ILE A N 1
ATOM 905 C CA . ILE A 1 112 ? 2.346 6.777 -5.135 1.00 98.38 112 ILE A CA 1
ATOM 906 C C . ILE A 1 112 ? 3.836 6.781 -4.786 1.00 98.38 112 ILE A C 1
ATOM 908 O O . ILE A 1 112 ? 4.279 7.716 -4.123 1.00 98.38 112 ILE A O 1
ATOM 912 N N . PHE A 1 113 ? 4.615 5.840 -5.330 1.00 98.56 113 PHE A N 1
ATOM 913 C CA . PHE A 1 113 ? 6.073 5.786 -5.200 1.00 98.56 113 PHE A CA 1
ATOM 914 C C . PHE A 1 113 ? 6.718 7.138 -5.499 1.00 98.56 113 PHE A C 1
ATOM 916 O O . PHE A 1 113 ? 7.571 7.586 -4.741 1.00 98.56 113 PHE A O 1
ATOM 923 N N . VAL A 1 114 ? 6.325 7.813 -6.583 1.00 98.31 114 VAL A N 1
ATOM 924 C CA . VAL A 1 114 ? 6.902 9.110 -6.965 1.00 98.31 114 VAL A CA 1
ATOM 925 C C . VAL A 1 114 ? 6.548 10.201 -5.956 1.00 98.31 114 VAL A C 1
ATOM 927 O O . VAL A 1 114 ? 7.435 10.938 -5.526 1.00 98.31 114 VAL A O 1
ATOM 930 N N . SER A 1 115 ? 5.286 10.280 -5.542 1.00 96.88 115 SER A N 1
ATOM 931 C CA . SER A 1 115 ? 4.779 11.361 -4.683 1.00 96.88 115 SER A CA 1
ATOM 932 C C . SER A 1 115 ? 5.079 11.211 -3.186 1.00 96.88 115 SER A C 1
ATOM 934 O O . SER A 1 115 ? 5.020 12.201 -2.459 1.00 96.88 115 SER A O 1
ATOM 936 N N . SER A 1 116 ? 5.383 10.000 -2.714 1.00 97.19 116 SER A N 1
ATOM 937 C CA . SER A 1 116 ? 5.515 9.698 -1.287 1.00 97.19 116 SER A CA 1
ATOM 938 C C . SER A 1 116 ? 6.921 9.940 -0.733 1.00 97.19 116 SER A C 1
ATOM 940 O O . SER A 1 116 ? 7.880 10.179 -1.473 1.00 97.19 116 SER A O 1
ATOM 942 N N . ASP A 1 117 ? 7.077 9.806 0.582 1.00 96.50 117 ASP A N 1
ATOM 943 C CA . ASP A 1 117 ? 8.396 9.646 1.193 1.00 96.50 117 ASP A CA 1
ATOM 944 C C . ASP A 1 117 ? 9.022 8.277 0.869 1.00 96.50 117 ASP A C 1
ATOM 946 O O . ASP A 1 117 ? 8.428 7.423 0.199 1.00 96.50 117 ASP A O 1
ATOM 950 N N . LEU A 1 118 ? 10.268 8.103 1.315 1.00 97.88 118 LEU A N 1
ATOM 951 C CA . LEU A 1 118 ? 11.063 6.905 1.065 1.00 97.88 118 LEU A CA 1
ATOM 952 C C . LEU A 1 118 ? 10.442 5.643 1.681 1.00 97.88 118 LEU A C 1
ATOM 954 O O . LEU A 1 118 ? 10.527 4.583 1.068 1.00 97.88 118 LEU A O 1
ATOM 958 N N . GLU A 1 119 ? 9.814 5.743 2.854 1.00 97.62 119 GLU A N 1
ATOM 959 C CA . GLU A 1 119 ? 9.248 4.587 3.558 1.00 97.62 119 GLU A CA 1
ATOM 960 C C . GLU A 1 119 ? 8.104 3.972 2.742 1.00 97.62 119 GLU A C 1
ATOM 962 O O . GLU A 1 119 ? 8.143 2.794 2.388 1.00 97.62 119 GLU A O 1
ATOM 967 N N . VAL A 1 120 ? 7.148 4.801 2.319 1.00 98.38 120 VAL A N 1
ATOM 968 C CA . VAL A 1 120 ? 6.054 4.363 1.439 1.00 98.38 120 VAL A CA 1
ATOM 969 C C . VAL A 1 120 ? 6.580 3.912 0.071 1.00 98.38 120 VAL A C 1
ATOM 971 O O . VAL A 1 120 ? 6.063 2.954 -0.513 1.00 98.38 120 VAL A O 1
ATOM 974 N N . ALA A 1 121 ? 7.623 4.568 -0.446 1.00 98.62 121 ALA A N 1
ATOM 975 C CA . ALA A 1 121 ? 8.217 4.207 -1.728 1.00 98.62 121 ALA A CA 1
ATOM 976 C C . ALA A 1 121 ? 8.843 2.800 -1.703 1.00 98.62 121 ALA A C 1
ATOM 978 O O . ALA A 1 121 ? 8.740 2.082 -2.696 1.00 98.62 121 ALA A O 1
ATOM 979 N N . ILE A 1 122 ? 9.437 2.366 -0.588 1.00 98.62 122 ILE A N 1
ATOM 980 C CA . ILE A 1 122 ? 9.991 1.007 -0.435 1.00 98.62 122 ILE A CA 1
ATOM 981 C C . ILE A 1 122 ? 8.885 -0.057 -0.506 1.00 98.62 122 ILE A C 1
ATOM 983 O O . ILE A 1 122 ? 9.046 -1.080 -1.181 1.00 98.62 122 ILE A O 1
ATOM 987 N N . GLU A 1 123 ? 7.741 0.191 0.128 1.00 98.50 123 GLU A N 1
ATOM 988 C CA . GLU A 1 123 ? 6.604 -0.731 0.066 1.00 98.50 123 GLU A CA 1
ATOM 989 C C . GLU A 1 123 ? 6.014 -0.795 -1.351 1.00 98.50 123 GLU A C 1
ATOM 991 O O . GLU A 1 123 ? 5.815 -1.883 -1.897 1.00 98.50 123 GLU A O 1
ATOM 996 N N . CYS A 1 124 ? 5.838 0.358 -2.011 1.00 98.50 124 CYS A N 1
ATOM 997 C CA . CYS A 1 124 ? 5.392 0.409 -3.408 1.00 98.50 124 CYS A CA 1
ATOM 998 C C . CYS A 1 124 ? 6.372 -0.312 -4.344 1.00 98.50 124 CYS A C 1
ATOM 1000 O O . CYS A 1 124 ? 5.957 -1.087 -5.205 1.00 98.50 124 CYS A O 1
ATOM 1002 N N . TYR A 1 125 ? 7.676 -0.100 -4.153 1.00 98.50 125 TYR A N 1
ATOM 1003 C CA . TYR A 1 125 ? 8.732 -0.792 -4.889 1.00 98.50 125 TYR A CA 1
ATOM 1004 C C . TYR A 1 125 ? 8.599 -2.314 -4.767 1.00 98.50 125 TYR A C 1
ATOM 1006 O O . TYR A 1 125 ? 8.666 -3.021 -5.775 1.00 98.50 125 TYR A O 1
ATOM 1014 N N . THR A 1 126 ? 8.356 -2.816 -3.555 1.00 97.69 126 THR A N 1
ATOM 1015 C CA . THR A 1 126 ? 8.209 -4.252 -3.287 1.00 97.69 126 THR A CA 1
ATOM 1016 C C . THR A 1 126 ? 7.010 -4.830 -4.039 1.00 97.69 126 THR A C 1
ATOM 1018 O O . THR A 1 126 ? 7.157 -5.814 -4.768 1.00 97.69 126 THR A O 1
ATOM 1021 N N . VAL A 1 127 ? 5.846 -4.172 -3.972 1.00 97.38 127 VAL A N 1
ATOM 1022 C CA . VAL A 1 127 ? 4.639 -4.606 -4.701 1.00 97.38 127 VAL A CA 1
ATOM 1023 C C . VAL A 1 127 ? 4.868 -4.612 -6.213 1.00 97.38 127 VAL A C 1
ATOM 1025 O O . VAL A 1 127 ? 4.517 -5.585 -6.893 1.00 97.38 127 VAL A O 1
ATOM 1028 N N . ILE A 1 128 ? 5.485 -3.552 -6.748 1.00 97.81 128 ILE A N 1
ATOM 1029 C CA . ILE A 1 128 ? 5.790 -3.442 -8.178 1.00 97.81 128 ILE A CA 1
ATOM 1030 C C . ILE A 1 128 ? 6.712 -4.587 -8.610 1.00 97.81 128 ILE A C 1
ATOM 1032 O O . ILE A 1 128 ? 6.444 -5.257 -9.610 1.00 97.81 128 ILE A O 1
ATOM 1036 N N . LYS A 1 129 ? 7.780 -4.844 -7.849 1.00 95.69 129 LYS A N 1
ATOM 1037 C CA . LYS A 1 129 ? 8.794 -5.854 -8.168 1.00 95.69 129 LYS A CA 1
ATOM 1038 C C . LYS A 1 129 ? 8.227 -7.274 -8.182 1.00 95.69 129 LYS A C 1
ATOM 1040 O O . LYS A 1 129 ? 8.492 -8.020 -9.132 1.00 95.69 129 LYS A O 1
ATOM 1045 N N . GLU A 1 130 ? 7.412 -7.621 -7.189 1.00 93.62 130 GLU A N 1
ATOM 1046 C CA . GLU A 1 130 ? 6.745 -8.927 -7.091 1.00 93.62 130 GLU A CA 1
ATOM 1047 C C . GLU A 1 130 ? 5.702 -9.130 -8.203 1.00 93.62 130 GLU A C 1
ATOM 1049 O O . GLU A 1 130 ? 5.571 -10.216 -8.778 1.00 93.62 130 GLU A O 1
ATOM 1054 N N . SER A 1 131 ? 5.000 -8.062 -8.584 1.00 93.25 131 SER A N 1
ATOM 1055 C CA . SER A 1 131 ? 3.938 -8.114 -9.597 1.00 93.25 131 SER A CA 1
ATOM 1056 C C . SER A 1 131 ? 4.458 -8.036 -11.036 1.00 93.25 131 SER A C 1
ATOM 1058 O O . SER A 1 131 ? 3.777 -8.465 -11.968 1.00 93.25 131 SER A O 1
ATOM 1060 N N . ALA A 1 132 ? 5.685 -7.552 -11.248 1.00 89.50 132 ALA A N 1
ATOM 1061 C CA . ALA A 1 132 ? 6.263 -7.307 -12.571 1.00 89.50 132 ALA A CA 1
ATOM 1062 C C . ALA A 1 132 ? 6.313 -8.539 -13.491 1.00 89.50 132 ALA A C 1
ATOM 1064 O O . ALA A 1 132 ? 6.343 -8.407 -14.713 1.00 89.50 132 ALA A O 1
ATOM 1065 N N . GLY A 1 133 ? 6.371 -9.749 -12.923 1.00 88.88 133 GLY A N 1
ATOM 1066 C CA . GLY A 1 133 ? 6.355 -10.997 -13.696 1.00 88.88 133 GLY A CA 1
ATOM 1067 C C . GLY A 1 133 ? 4.975 -11.397 -14.225 1.00 88.88 133 GLY A C 1
ATOM 1068 O O . GLY A 1 133 ? 4.891 -12.305 -15.044 1.00 88.88 133 GLY A O 1
ATOM 1069 N N . ARG A 1 134 ? 3.905 -10.749 -13.754 1.00 90.62 134 ARG A N 1
ATOM 1070 C CA . ARG A 1 134 ? 2.507 -11.112 -14.039 1.00 90.62 134 ARG A CA 1
ATOM 1071 C C . ARG A 1 134 ? 1.839 -10.178 -15.048 1.00 90.62 134 ARG A C 1
ATOM 1073 O O . ARG A 1 134 ? 0.690 -10.393 -15.414 1.00 90.62 134 ARG A O 1
ATOM 1080 N N . VAL A 1 135 ? 2.552 -9.148 -15.499 1.00 93.44 135 VAL A N 1
ATOM 1081 C CA . VAL A 1 135 ? 2.030 -8.105 -16.386 1.00 93.44 135 VAL A CA 1
ATOM 1082 C C . VAL A 1 135 ? 2.696 -8.123 -17.757 1.00 93.44 135 VAL A C 1
ATOM 1084 O O . VAL A 1 135 ? 3.790 -8.656 -17.947 1.00 93.44 135 VAL A O 1
ATOM 1087 N N . SER A 1 136 ? 2.029 -7.509 -18.733 1.00 94.31 136 SER A N 1
ATOM 1088 C CA . SER A 1 136 ? 2.555 -7.372 -20.091 1.00 94.31 136 SER A CA 1
ATOM 1089 C C . SER A 1 136 ? 3.794 -6.467 -20.152 1.00 94.31 136 SER A C 1
ATOM 1091 O O . SER A 1 136 ? 4.010 -5.607 -19.298 1.00 94.31 136 SER A O 1
ATOM 1093 N N . VAL A 1 137 ? 4.585 -6.602 -21.224 1.00 93.50 137 VAL A N 1
ATOM 1094 C CA . VAL A 1 137 ? 5.667 -5.651 -21.551 1.00 93.50 137 VAL A CA 1
ATOM 1095 C C . VAL A 1 137 ? 5.133 -4.218 -21.609 1.00 93.50 137 VAL A C 1
ATOM 1097 O O . VAL A 1 137 ? 5.761 -3.321 -21.063 1.00 93.50 137 VAL A O 1
ATOM 1100 N N . LYS A 1 138 ? 3.947 -4.014 -22.199 1.00 94.69 138 LYS A N 1
ATOM 1101 C CA . LYS A 1 138 ? 3.313 -2.695 -22.288 1.00 94.69 138 LYS A CA 1
ATOM 1102 C C . LYS A 1 138 ? 3.095 -2.075 -20.904 1.00 94.69 138 LYS A C 1
ATOM 1104 O O . LYS A 1 138 ? 3.530 -0.957 -20.681 1.00 94.69 138 LYS A O 1
ATOM 1109 N N . ALA A 1 139 ? 2.500 -2.819 -19.972 1.00 95.31 139 ALA A N 1
ATOM 1110 C CA . ALA A 1 139 ? 2.263 -2.334 -18.610 1.00 95.31 139 ALA A CA 1
ATOM 1111 C C . ALA A 1 139 ? 3.576 -2.020 -17.866 1.00 95.31 139 ALA A C 1
ATOM 1113 O O . ALA A 1 139 ? 3.667 -1.032 -17.149 1.00 95.31 139 ALA A O 1
ATOM 1114 N N . ARG A 1 140 ? 4.632 -2.819 -18.071 1.00 95.81 140 ARG A N 1
ATOM 1115 C CA . ARG A 1 140 ? 5.964 -2.520 -17.510 1.00 95.81 140 ARG A CA 1
ATOM 1116 C C . ARG A 1 140 ? 6.586 -1.254 -18.098 1.00 95.81 140 ARG A C 1
ATOM 1118 O O . ARG A 1 140 ? 7.270 -0.525 -17.380 1.00 95.81 140 ARG A O 1
ATOM 1125 N N . ASN A 1 141 ? 6.367 -1.000 -19.385 1.00 95.88 141 ASN A N 1
ATOM 1126 C CA . ASN A 1 141 ? 6.833 0.222 -20.033 1.00 95.88 141 ASN A CA 1
ATOM 1127 C C . ASN A 1 141 ? 6.087 1.442 -19.484 1.00 95.88 141 ASN A C 1
ATOM 1129 O O . ASN A 1 141 ? 6.748 2.394 -19.105 1.00 95.88 141 ASN A O 1
ATOM 1133 N N . GLU A 1 142 ? 4.763 1.369 -19.311 1.00 97.31 142 GLU A N 1
ATOM 1134 C CA . GLU A 1 142 ? 3.973 2.453 -18.700 1.00 97.31 142 GLU A CA 1
ATOM 1135 C C . GLU A 1 142 ? 4.489 2.822 -17.296 1.00 97.31 142 GLU A C 1
ATOM 1137 O O . GLU A 1 142 ? 4.690 3.996 -16.993 1.00 97.31 142 GLU A O 1
ATOM 1142 N N . VAL A 1 143 ? 4.797 1.824 -16.460 1.00 98.00 143 VAL A N 1
ATOM 1143 C CA . VAL A 1 143 ? 5.430 2.059 -15.150 1.00 98.00 143 VAL A CA 1
ATOM 1144 C C . VAL A 1 143 ? 6.823 2.677 -15.300 1.00 98.00 143 VAL A C 1
ATOM 1146 O O . VAL A 1 143 ? 7.180 3.572 -14.539 1.00 98.00 143 VAL A O 1
ATOM 1149 N N . SER A 1 144 ? 7.625 2.211 -16.263 1.00 97.69 144 SER A N 1
ATOM 1150 C CA . SER A 1 144 ? 8.967 2.761 -16.506 1.00 97.69 144 SER A CA 1
ATOM 1151 C C . SER A 1 144 ? 8.910 4.224 -16.915 1.00 97.69 144 SER A C 1
ATOM 1153 O O . SER A 1 144 ? 9.712 5.005 -16.418 1.00 97.69 144 SER A O 1
ATOM 1155 N N . ASP A 1 145 ? 7.968 4.587 -17.782 1.00 98.19 145 ASP A N 1
ATOM 1156 C CA . ASP A 1 145 ? 7.796 5.951 -18.274 1.00 98.19 145 ASP A CA 1
ATOM 1157 C C . ASP A 1 145 ? 7.477 6.898 -17.106 1.00 98.19 145 ASP A C 1
ATOM 1159 O O . ASP A 1 145 ? 8.163 7.903 -16.933 1.00 98.19 145 ASP A O 1
ATOM 1163 N N . ILE A 1 146 ? 6.559 6.508 -16.206 1.00 98.50 146 ILE A N 1
ATOM 1164 C CA . ILE A 1 146 ? 6.255 7.265 -14.974 1.00 98.50 146 ILE A CA 1
ATOM 1165 C C . ILE A 1 146 ? 7.522 7.499 -14.133 1.00 98.50 146 ILE A C 1
ATOM 1167 O O . ILE A 1 146 ? 7.763 8.607 -13.649 1.00 98.50 146 ILE A O 1
ATOM 1171 N N . LEU A 1 147 ? 8.333 6.456 -13.936 1.00 98.31 147 LEU A N 1
ATOM 1172 C CA . LEU A 1 147 ? 9.544 6.534 -13.116 1.00 98.31 147 LEU A CA 1
ATOM 1173 C C . LEU A 1 147 ? 10.656 7.359 -13.781 1.00 98.31 147 LEU A C 1
ATOM 1175 O O . LEU A 1 147 ? 11.368 8.082 -13.085 1.00 98.31 147 LEU A O 1
ATOM 1179 N N . ILE A 1 148 ? 10.805 7.262 -15.104 1.00 97.94 148 ILE A N 1
ATOM 1180 C CA . ILE A 1 148 ? 11.779 8.031 -15.890 1.00 97.94 148 ILE A CA 1
ATOM 1181 C C . ILE A 1 148 ? 11.429 9.518 -15.849 1.00 97.94 148 ILE A C 1
ATOM 1183 O O . ILE A 1 148 ? 12.304 10.335 -15.560 1.00 97.94 148 ILE A O 1
ATOM 1187 N N . ASP A 1 149 ? 10.162 9.860 -16.071 1.00 98.31 149 ASP A N 1
ATOM 1188 C CA . ASP A 1 149 ? 9.692 11.247 -16.070 1.00 98.31 149 ASP A CA 1
ATOM 1189 C C . ASP A 1 149 ? 9.873 11.905 -14.695 1.00 98.31 149 ASP A C 1
ATOM 1191 O O . ASP A 1 149 ? 10.233 13.079 -14.593 1.00 98.31 149 ASP A O 1
ATOM 1195 N N . ALA A 1 150 ? 9.680 11.136 -13.621 1.00 97.62 150 ALA A N 1
ATOM 1196 C CA . ALA A 1 150 ? 9.850 11.612 -12.255 1.00 97.62 150 ALA A CA 1
ATOM 1197 C C . ALA A 1 150 ? 11.313 11.676 -11.787 1.00 97.62 150 ALA A C 1
ATOM 1199 O O . ALA A 1 150 ? 11.607 12.415 -10.841 1.00 97.62 150 ALA A O 1
ATOM 1200 N N . ALA A 1 151 ? 12.227 10.931 -12.419 1.00 95.56 151 ALA A N 1
ATOM 1201 C CA . ALA A 1 151 ? 13.602 10.724 -11.955 1.00 95.56 151 ALA A CA 1
ATOM 1202 C C . ALA A 1 151 ? 14.365 12.010 -11.572 1.00 95.56 151 ALA A C 1
ATOM 1204 O O . ALA A 1 151 ? 15.024 11.992 -10.531 1.00 95.56 151 ALA A O 1
ATOM 1205 N N . PRO A 1 152 ? 14.256 13.140 -12.307 1.00 96.81 152 PRO A N 1
ATOM 1206 C CA . PRO A 1 152 ? 14.954 14.380 -11.950 1.00 96.81 152 PRO A CA 1
ATOM 1207 C C . PRO A 1 152 ? 14.527 14.994 -10.607 1.00 96.81 152 PRO A C 1
ATOM 1209 O O . PRO A 1 152 ? 15.236 15.843 -10.074 1.00 96.81 152 PRO A O 1
ATOM 1212 N N . SER A 1 153 ? 13.360 14.605 -10.084 1.00 96.44 153 SER A N 1
ATOM 1213 C CA . SER A 1 153 ? 12.762 15.146 -8.855 1.00 96.44 153 SER A CA 1
ATOM 1214 C C . SER A 1 153 ? 12.866 14.213 -7.644 1.00 96.44 153 SER A C 1
ATOM 1216 O O . SER A 1 153 ? 12.472 14.590 -6.540 1.00 96.44 153 SER A O 1
ATOM 1218 N N . LEU A 1 154 ? 13.372 12.992 -7.834 1.00 97.62 154 LEU A N 1
ATOM 1219 C CA . LEU A 1 154 ? 13.484 11.997 -6.772 1.00 97.62 154 LEU A CA 1
ATOM 1220 C C . LEU A 1 154 ? 14.711 12.262 -5.890 1.00 97.62 154 LEU A C 1
ATOM 1222 O O . LEU A 1 154 ? 15.728 12.776 -6.354 1.00 97.62 154 LEU A O 1
ATOM 1226 N N . SER A 1 155 ? 14.635 11.848 -4.621 1.00 97.94 155 SER A N 1
ATOM 1227 C CA . SER A 1 155 ? 15.838 11.721 -3.791 1.00 97.94 155 SER A CA 1
ATOM 1228 C C . SER A 1 155 ? 16.779 10.668 -4.380 1.00 97.94 155 SER A C 1
ATOM 1230 O O . SER A 1 155 ? 16.357 9.822 -5.173 1.00 97.94 155 SER A O 1
ATOM 1232 N N . GLU A 1 156 ? 18.045 10.684 -3.970 1.00 97.94 156 GLU A N 1
ATOM 1233 C CA . GLU A 1 156 ? 19.043 9.715 -4.434 1.00 97.94 156 GLU A CA 1
ATOM 1234 C C . GLU A 1 156 ? 18.598 8.266 -4.173 1.00 97.94 156 GLU A C 1
ATOM 1236 O O . GLU A 1 156 ? 18.670 7.417 -5.064 1.00 97.94 156 GLU A O 1
ATOM 1241 N N . GLU A 1 157 ? 18.041 7.991 -2.991 1.00 98.25 157 GLU A N 1
ATOM 1242 C CA . GLU A 1 157 ? 17.563 6.660 -2.615 1.00 98.25 157 GLU A CA 1
ATOM 1243 C C . GLU A 1 157 ? 16.380 6.218 -3.483 1.00 98.25 157 GLU A C 1
ATOM 1245 O O . GLU A 1 157 ? 16.357 5.095 -3.992 1.00 98.25 157 GLU A O 1
ATOM 1250 N N . LYS A 1 158 ? 15.409 7.111 -3.715 1.00 98.44 158 LYS A N 1
ATOM 1251 C CA . LYS A 1 158 ? 14.262 6.810 -4.582 1.00 98.44 158 LYS A CA 1
ATOM 1252 C C . LYS A 1 158 ? 14.689 6.648 -6.040 1.00 98.44 158 LYS A C 1
ATOM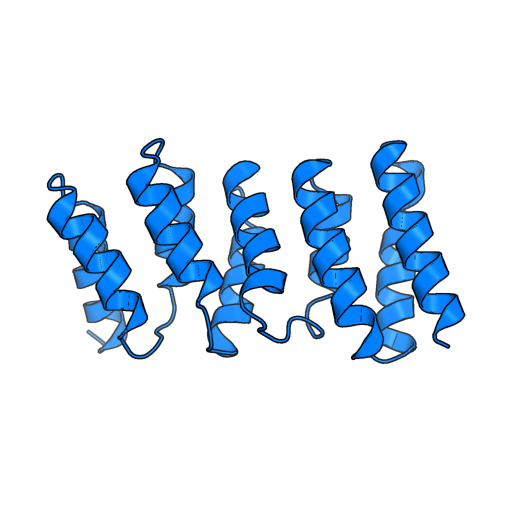 1254 O O . LYS A 1 158 ? 14.178 5.764 -6.723 1.00 98.44 158 LYS A O 1
ATOM 1259 N N . ALA A 1 159 ? 15.643 7.443 -6.517 1.00 98.19 159 ALA A N 1
ATOM 1260 C CA . ALA A 1 159 ? 16.194 7.304 -7.861 1.00 98.19 159 ALA A CA 1
ATOM 1261 C C . ALA A 1 159 ? 16.900 5.950 -8.041 1.00 98.19 159 ALA A C 1
ATOM 1263 O O . ALA A 1 159 ? 16.751 5.310 -9.084 1.00 98.19 159 ALA A O 1
ATOM 1264 N N . ALA A 1 160 ? 17.618 5.464 -7.024 1.00 98.25 160 ALA A N 1
ATOM 1265 C CA . ALA A 1 160 ? 18.229 4.137 -7.050 1.00 98.25 160 ALA A CA 1
ATOM 1266 C C . ALA A 1 160 ? 17.176 3.017 -7.153 1.00 98.25 160 ALA A C 1
ATOM 1268 O O . ALA A 1 160 ? 17.307 2.128 -7.999 1.00 98.25 160 ALA A O 1
ATOM 1269 N N . LEU A 1 161 ? 16.101 3.088 -6.359 1.00 98.38 161 LEU A N 1
ATOM 1270 C CA . LEU A 1 161 ? 14.987 2.130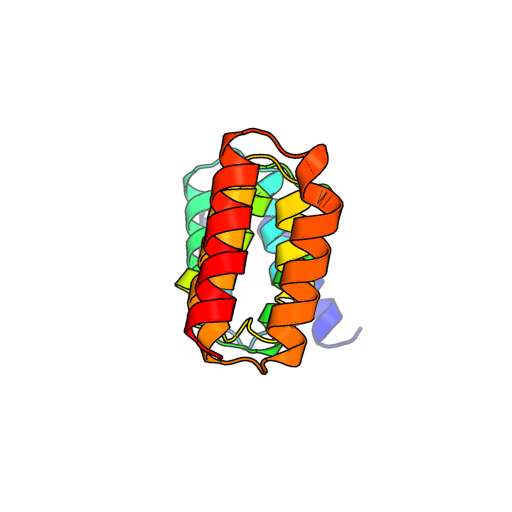 -6.420 1.00 98.38 161 LEU A CA 1
ATOM 1271 C C . LEU A 1 161 ? 14.263 2.166 -7.775 1.00 98.38 161 LEU A C 1
ATOM 1273 O O . LEU A 1 161 ? 13.990 1.116 -8.359 1.00 98.38 161 LEU A O 1
ATOM 1277 N N . ALA A 1 162 ? 13.995 3.364 -8.302 1.00 98.38 162 ALA A N 1
ATOM 1278 C CA . ALA A 1 162 ? 13.370 3.548 -9.609 1.00 98.38 162 ALA A CA 1
ATOM 1279 C C . ALA A 1 162 ? 14.218 2.919 -10.727 1.00 98.38 162 ALA A C 1
ATOM 1281 O O . ALA A 1 162 ? 13.703 2.172 -11.562 1.00 98.38 162 ALA A O 1
ATOM 1282 N N . ASN A 1 163 ? 15.532 3.156 -10.705 1.00 97.81 163 ASN A N 1
ATOM 1283 C CA . ASN A 1 163 ? 16.462 2.568 -11.665 1.00 97.81 163 ASN A CA 1
ATOM 1284 C C . ASN A 1 163 ? 16.498 1.035 -11.582 1.00 97.81 163 ASN A C 1
ATOM 1286 O O . ASN A 1 163 ? 16.513 0.377 -12.624 1.00 97.81 163 ASN A O 1
ATOM 1290 N N . ASP A 1 164 ? 16.470 0.449 -10.379 1.00 97.69 164 ASP A N 1
ATOM 1291 C CA . ASP A 1 164 ? 16.388 -1.010 -10.231 1.00 97.69 164 ASP A CA 1
ATOM 1292 C C . ASP A 1 164 ? 15.111 -1.576 -10.871 1.00 97.69 164 ASP A C 1
ATOM 1294 O O . ASP A 1 164 ? 15.190 -2.543 -11.635 1.00 97.69 164 ASP A O 1
ATOM 1298 N N . LEU A 1 165 ? 13.949 -0.947 -10.644 1.00 97.06 165 LEU A N 1
ATOM 1299 C CA . LEU A 1 165 ? 12.684 -1.366 -11.262 1.00 97.06 165 LEU A CA 1
ATOM 1300 C C . LEU A 1 165 ? 12.766 -1.333 -12.791 1.00 97.06 165 LEU A C 1
ATOM 1302 O O . LEU A 1 165 ? 12.523 -2.359 -13.433 1.00 97.06 165 LEU A O 1
ATOM 1306 N N . ILE A 1 166 ? 13.190 -0.203 -13.364 1.00 96.12 166 ILE A N 1
ATOM 1307 C CA . ILE A 1 166 ? 13.328 -0.016 -14.818 1.00 96.12 166 ILE A CA 1
ATOM 1308 C C . ILE A 1 166 ? 14.253 -1.087 -15.415 1.00 96.12 166 ILE A C 1
ATOM 1310 O O . ILE A 1 166 ? 13.935 -1.723 -16.425 1.00 96.12 166 ILE A O 1
ATOM 1314 N N . MET A 1 167 ? 15.397 -1.339 -14.776 1.00 94.19 167 MET A N 1
ATOM 1315 C CA . MET A 1 167 ? 16.351 -2.350 -15.235 1.00 94.19 167 MET A CA 1
ATOM 1316 C C . MET A 1 167 ? 15.798 -3.773 -15.106 1.00 94.19 167 MET A C 1
ATOM 1318 O O . MET A 1 167 ? 16.038 -4.610 -15.982 1.00 94.19 167 MET A O 1
ATOM 1322 N N . SER A 1 168 ? 15.040 -4.061 -14.047 1.00 91.25 168 SER A N 1
ATOM 1323 C CA . SER A 1 168 ? 14.419 -5.371 -13.835 1.00 91.25 168 SER A CA 1
ATOM 1324 C C . SER A 1 168 ? 13.382 -5.709 -14.911 1.00 91.25 168 SER A C 1
ATOM 1326 O O . SER A 1 168 ? 13.263 -6.870 -15.310 1.00 91.25 168 SER A O 1
ATOM 1328 N N . PHE A 1 169 ? 12.676 -4.704 -15.437 1.00 91.12 169 PHE A N 1
ATOM 1329 C CA . PHE A 1 169 ? 11.675 -4.896 -16.485 1.00 91.12 169 PHE A CA 1
ATOM 1330 C C . PHE A 1 169 ? 12.308 -5.220 -17.834 1.00 91.12 169 PHE A C 1
ATOM 1332 O O . PHE A 1 169 ? 11.815 -6.100 -18.537 1.00 91.12 169 PHE A O 1
ATOM 1339 N N . ARG A 1 170 ? 13.443 -4.586 -18.154 1.00 82.69 170 ARG A N 1
ATOM 1340 C CA . ARG A 1 170 ? 14.206 -4.840 -19.388 1.00 82.69 170 ARG A CA 1
ATOM 1341 C C . ARG A 1 170 ? 14.799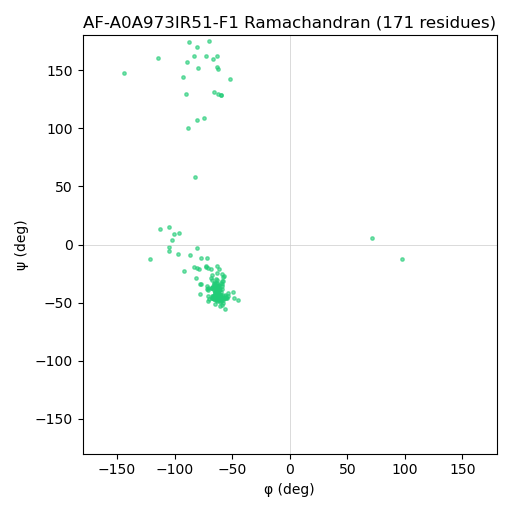 -6.248 -19.446 1.00 82.69 170 ARG A C 1
ATOM 1343 O O . ARG A 1 170 ? 14.882 -6.823 -20.521 1.00 82.69 170 ARG A O 1
ATOM 1350 N N . LYS A 1 171 ? 15.191 -6.821 -18.301 1.00 72.19 171 LYS A N 1
ATOM 1351 C CA . LYS A 1 171 ? 15.738 -8.193 -18.223 1.00 72.19 171 LYS A CA 1
ATOM 1352 C C . LYS A 1 171 ? 14.688 -9.292 -18.420 1.00 72.19 171 LYS A C 1
ATOM 1354 O O . LYS A 1 171 ? 15.055 -10.434 -18.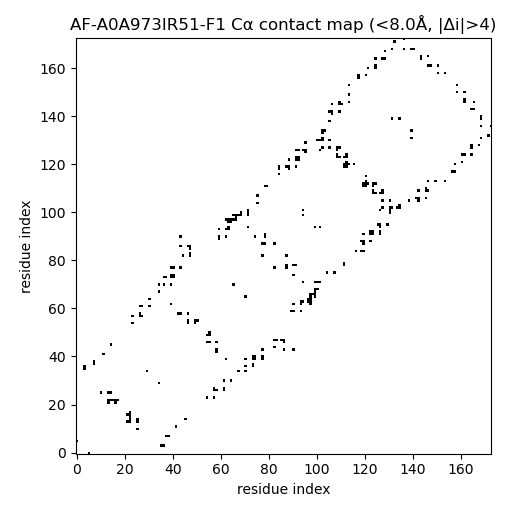667 1.00 72.19 171 LYS A O 1
ATOM 1359 N N . LYS A 1 172 ? 13.404 -8.970 -18.243 1.00 58.19 172 LYS A N 1
ATOM 1360 C CA . LYS A 1 172 ? 12.275 -9.909 -18.3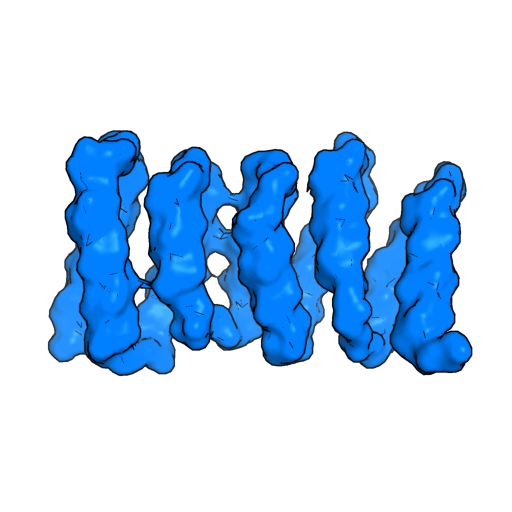41 1.00 58.19 172 LYS A CA 1
ATOM 1361 C C . LYS A 1 172 ? 11.478 -9.732 -19.650 1.00 58.19 172 LYS A C 1
ATOM 1363 O O . LYS A 1 172 ? 10.315 -10.148 -19.696 1.00 58.19 172 LYS A O 1
ATOM 1368 N N . ALA A 1 173 ? 12.035 -9.035 -20.640 1.00 51.34 173 ALA A N 1
ATOM 1369 C CA . ALA A 1 173 ? 11.442 -8.799 -21.957 1.00 51.34 173 ALA A CA 1
ATOM 1370 C C . ALA A 1 173 ? 12.070 -9.713 -23.013 1.00 51.34 173 ALA A C 1
ATOM 1372 O O . ALA A 1 173 ? 13.261 -10.058 -22.849 1.00 51.34 173 ALA A O 1
#

Mean predicted aligned error: 4.1 Å

Nearest PDB structures (foldseek):
  8whl-assembly2_C  TM=6.019E-01  e=5.093E-03  Homo sapiens
  8whi-assembly1_A  TM=6.101E-01  e=1.160E-02  Homo sapiens
  5d08-assembly2_B  TM=5.703E-01  e=3.181E+00  Bacillus subtilis subsp. subtilis str. 168
  3oc3-assembly2_B  TM=2.977E-01  e=1.696E+00  Encephalitozoon cuniculi
  3oc3-assembly1_A  TM=3.040E-01  e=2.751E+00  Encephalitozoon cuniculi